Protein AF-A0A232EHS3-F1 (afdb_monomer)

Sequence (97 aa):
DLDATAHWIIASTCNTRFLKKDILRENNWLTLHYHGLDWYDGDVSLKKIYKTMHDICRKANKIYVRGEEKAKLLNKITTREVINLEEAYECPPLHFI

pLDDT: mean 88.85, std 11.37, range [40.25, 97.5]

Mean predicted aligned error: 6.04 Å

Nearest PDB structures (foldseek):
  3wvn-assembly1_A  TM=7.519E-01  e=3.691E+00  Streptomyces halstedii
  3s40-assembly5_A  TM=4.127E-01  e=7.876E+00  Bacillus anthracis str. Sterne

Solvent-accessible surface area (backbone atoms only — not comparable to full-atom values): 6128 Å² total; per-residue (Å²): 132,78,86,82,84,81,88,85,39,68,33,56,93,66,63,75,89,77,53,55,71,68,59,52,52,50,51,52,48,40,22,76,74,70,72,64,60,57,78,78,67,32,81,36,50,65,73,54,49,56,51,52,51,34,62,53,51,72,75,44,78,66,43,80,37,76,42,69,69,58,39,56,53,48,61,74,59,41,93,56,54,72,45,38,37,42,79,79,65,66,43,74,78,87,77,84,128

Foldseek 3Di:
DDDPDDDFFEAAPDDPVPDDPVVVVVQVCCCVPNDVDDNGNGDDHPVRVLVVLLVVQVPDQEAEDEDDVVQVVSVVSDPHHYDHCCVPPVPDPPPDD

Radius of gyration: 16.4 Å; Cα contacts (8 Å, |Δi|>4): 90; chains: 1; bounding box: 32×28×43 Å

Structure (mmCIF, N/CA/C/O backbone):
data_AF-A0A232EHS3-F1
#
_entry.id   AF-A0A232EHS3-F1
#
loop_
_atom_site.group_PDB
_atom_site.id
_atom_site.type_symbol
_atom_site.label_atom_id
_atom_site.label_alt_id
_atom_site.label_comp_id
_atom_site.label_asym_id
_atom_site.label_entity_id
_atom_site.label_seq_id
_atom_site.pdbx_PDB_ins_code
_atom_site.Cartn_x
_atom_site.Cartn_y
_atom_site.Cartn_z
_atom_site.occupancy
_atom_site.B_iso_or_equiv
_atom_site.auth_seq_id
_atom_site.auth_comp_id
_atom_site.auth_asym_id
_atom_site.auth_atom_id
_atom_site.pdbx_PDB_model_num
ATOM 1 N N . ASP A 1 1 ? -11.975 -20.380 12.089 1.00 45.22 1 ASP A N 1
ATOM 2 C CA . ASP A 1 1 ? -12.073 -19.937 10.689 1.00 45.22 1 ASP A CA 1
ATOM 3 C C . ASP A 1 1 ? -10.705 -19.557 10.180 1.00 45.22 1 ASP A C 1
ATOM 5 O O . ASP A 1 1 ? -9.983 -18.870 10.889 1.00 45.22 1 ASP A O 1
ATOM 9 N N . LEU A 1 2 ? -10.328 -20.135 9.038 1.00 51.06 2 LEU A N 1
ATOM 10 C CA . LEU A 1 2 ? -9.001 -20.039 8.433 1.00 51.06 2 LEU A CA 1
ATOM 11 C C . LEU A 1 2 ? -8.536 -18.583 8.310 1.00 51.06 2 LEU A C 1
ATOM 13 O O . LEU A 1 2 ? -9.334 -17.716 7.955 1.00 51.06 2 LEU A O 1
ATOM 17 N N . ASP A 1 3 ? -7.241 -18.359 8.541 1.00 59.28 3 ASP A N 1
ATOM 18 C CA . ASP A 1 3 ? -6.533 -17.119 8.216 1.00 59.28 3 ASP A CA 1
ATOM 19 C C . ASP A 1 3 ? -6.878 -16.686 6.784 1.00 59.28 3 ASP A C 1
ATOM 21 O O . ASP A 1 3 ? -6.409 -17.261 5.797 1.00 59.28 3 ASP A O 1
ATOM 25 N N . ALA A 1 4 ? -7.750 -15.686 6.660 1.00 69.94 4 ALA A N 1
ATOM 26 C CA . ALA A 1 4 ? -8.129 -15.124 5.377 1.00 69.94 4 ALA A CA 1
ATOM 27 C C . ALA A 1 4 ? -6.968 -14.260 4.875 1.00 69.94 4 ALA A C 1
ATOM 29 O O . ALA A 1 4 ? -6.928 -13.049 5.090 1.00 69.94 4 ALA A O 1
ATOM 30 N N . THR A 1 5 ? -5.998 -14.898 4.221 1.00 81.06 5 THR A N 1
ATOM 31 C CA . THR A 1 5 ? -4.914 -14.190 3.541 1.00 81.06 5 THR A CA 1
ATOM 32 C C . THR A 1 5 ? -5.471 -13.577 2.264 1.00 81.06 5 THR A C 1
ATOM 34 O O . THR A 1 5 ? -5.956 -14.285 1.383 1.00 81.06 5 THR A O 1
ATOM 37 N N . ALA A 1 6 ? -5.410 -12.254 2.168 1.00 84.38 6 ALA A N 1
ATOM 38 C CA . ALA A 1 6 ? -5.776 -11.520 0.969 1.00 84.38 6 ALA A CA 1
ATOM 39 C C . ALA A 1 6 ? -4.557 -10.761 0.440 1.00 84.38 6 ALA A C 1
ATOM 41 O O . ALA A 1 6 ? -3.776 -10.205 1.212 1.00 84.38 6 ALA A O 1
ATOM 42 N N . HIS A 1 7 ? -4.402 -10.760 -0.880 1.00 88.50 7 HIS A N 1
ATOM 43 C CA . HIS A 1 7 ? -3.275 -10.158 -1.579 1.00 88.50 7 HIS A CA 1
ATOM 44 C C . HIS A 1 7 ? -3.794 -9.267 -2.706 1.00 88.50 7 HIS A C 1
ATOM 46 O O . HIS A 1 7 ? -4.764 -9.622 -3.374 1.00 88.50 7 HIS A O 1
ATOM 52 N N . TRP A 1 8 ? -3.150 -8.117 -2.896 1.00 91.25 8 TRP A N 1
ATOM 53 C CA . TRP A 1 8 ? -3.490 -7.143 -3.929 1.00 91.25 8 TRP A CA 1
ATOM 54 C C . TRP A 1 8 ? -2.221 -6.475 -4.447 1.00 91.25 8 TRP A C 1
ATOM 56 O O . TRP A 1 8 ? -1.350 -6.119 -3.652 1.00 91.25 8 TRP A O 1
ATOM 66 N N . ILE A 1 9 ? -2.158 -6.232 -5.754 1.00 94.00 9 ILE A N 1
ATOM 67 C CA . ILE A 1 9 ? -1.071 -5.509 -6.415 1.00 94.00 9 ILE A CA 1
ATOM 68 C C . ILE A 1 9 ? -1.663 -4.241 -7.024 1.00 94.00 9 ILE A C 1
ATOM 70 O O . ILE A 1 9 ? -2.560 -4.273 -7.866 1.00 94.00 9 ILE A O 1
ATOM 74 N N . ILE A 1 10 ? -1.177 -3.082 -6.587 1.00 94.50 10 ILE A N 1
ATOM 75 C CA . ILE A 1 10 ? -1.700 -1.808 -7.082 1.00 94.50 10 ILE A CA 1
ATOM 76 C C . ILE A 1 10 ? -1.283 -1.635 -8.546 1.00 94.50 10 ILE A C 1
ATOM 78 O O . ILE A 1 10 ? -0.096 -1.611 -8.858 1.00 94.50 10 ILE A O 1
ATOM 82 N N . ALA A 1 11 ? -2.267 -1.476 -9.429 1.00 95.44 11 ALA A N 1
ATOM 83 C CA . ALA A 1 11 ? -2.065 -1.175 -10.839 1.00 95.44 11 ALA A CA 1
ATOM 84 C C . ALA A 1 11 ? -1.271 0.117 -11.026 1.00 95.44 11 ALA A C 1
ATOM 86 O O . ALA A 1 11 ? -1.510 1.121 -10.341 1.00 95.44 11 ALA A O 1
ATOM 87 N N . SER A 1 12 ? -0.354 0.092 -11.994 1.00 93.56 12 SER A N 1
ATOM 88 C CA . SER A 1 12 ? 0.426 1.261 -12.372 1.00 93.56 12 SER A CA 1
ATOM 89 C C . SER A 1 12 ? -0.482 2.441 -12.724 1.00 93.56 12 SER A C 1
ATOM 91 O O . SER A 1 12 ? -1.528 2.318 -13.364 1.00 93.56 12 SER A O 1
ATOM 93 N N . THR A 1 13 ? -0.088 3.629 -12.269 1.00 90.25 13 THR A N 1
ATOM 94 C CA . THR A 1 13 ? -0.871 4.859 -12.460 1.00 90.25 13 THR A CA 1
ATOM 95 C C . THR A 1 13 ? -0.704 5.449 -13.858 1.00 90.25 13 THR A C 1
ATOM 97 O O . THR A 1 13 ? -1.453 6.347 -14.243 1.00 90.25 13 THR A O 1
ATOM 100 N N . CYS A 1 14 ? 0.269 4.959 -14.630 1.00 91.56 14 CYS A N 1
ATOM 101 C CA . CYS A 1 14 ? 0.555 5.422 -15.977 1.00 91.56 14 CYS A CA 1
ATOM 102 C C . CYS A 1 14 ? 1.165 4.318 -16.853 1.00 91.56 14 CYS A C 1
ATOM 104 O O . CYS A 1 14 ? 1.709 3.324 -16.376 1.00 91.56 14 CYS A O 1
ATOM 106 N N . ASN A 1 15 ? 1.088 4.520 -18.168 1.00 94.12 15 ASN A N 1
ATOM 107 C CA . ASN A 1 15 ? 1.732 3.651 -19.149 1.00 94.12 15 ASN A CA 1
ATOM 108 C C . ASN A 1 15 ? 3.258 3.868 -19.166 1.00 94.12 15 ASN A C 1
ATOM 110 O O . ASN A 1 15 ? 3.718 5.009 -19.068 1.00 94.12 15 ASN A O 1
ATOM 114 N N . THR A 1 16 ? 4.027 2.797 -19.385 1.00 93.69 16 THR A N 1
ATOM 115 C CA . THR A 1 16 ? 5.500 2.824 -19.455 1.00 93.69 16 THR A CA 1
ATOM 116 C C . THR A 1 16 ? 6.056 3.837 -20.454 1.00 93.69 16 THR A C 1
ATOM 118 O O . THR A 1 16 ? 7.135 4.377 -20.227 1.00 93.69 16 THR A O 1
ATOM 121 N N . ARG A 1 17 ? 5.316 4.182 -21.518 1.00 94.31 17 ARG A N 1
ATOM 122 C CA . ARG A 1 17 ? 5.716 5.211 -22.498 1.00 94.31 17 ARG A CA 1
ATOM 123 C C . ARG A 1 17 ? 5.933 6.602 -21.897 1.00 94.31 17 ARG A C 1
ATOM 125 O O . ARG A 1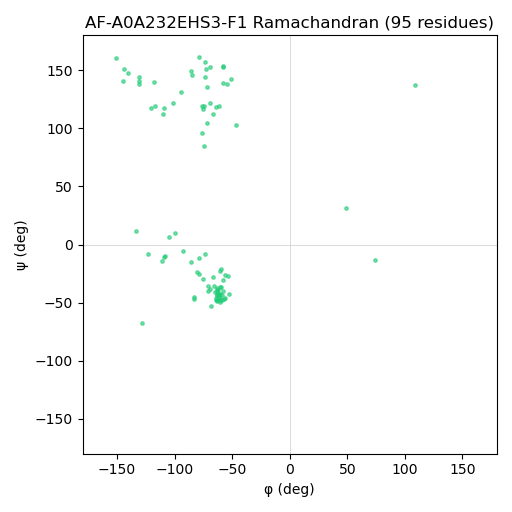 17 ? 6.575 7.435 -22.525 1.00 94.31 17 ARG A O 1
ATOM 132 N N . PHE A 1 18 ? 5.350 6.870 -20.728 1.00 95.50 18 PHE A N 1
ATOM 133 C CA . PHE A 1 18 ? 5.481 8.145 -20.023 1.00 95.50 18 PHE A CA 1
ATOM 134 C C . PHE A 1 18 ? 6.634 8.155 -19.012 1.00 95.50 18 PHE A C 1
ATOM 136 O O . PHE A 1 1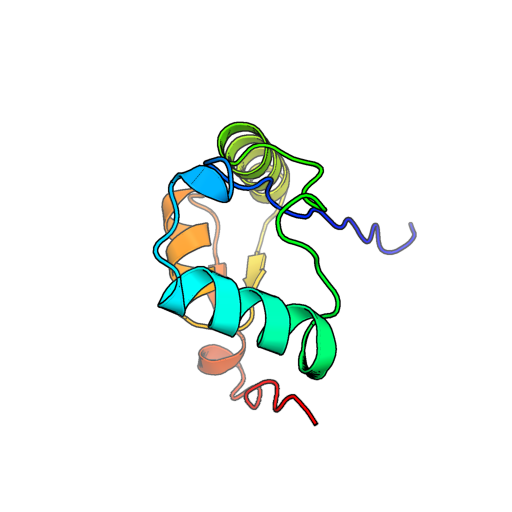8 ? 6.914 9.194 -18.417 1.00 95.50 18 PHE A O 1
ATOM 143 N N . LEU A 1 19 ? 7.300 7.017 -18.803 1.00 93.25 19 LEU A N 1
ATOM 144 C CA . LEU A 1 19 ? 8.435 6.907 -17.896 1.00 93.25 19 LEU A CA 1
ATOM 145 C C . LEU A 1 19 ? 9.740 7.282 -18.601 1.00 93.25 19 LEU A C 1
ATOM 147 O O . LEU A 1 19 ? 9.923 7.055 -19.799 1.00 93.25 19 LEU A O 1
ATOM 151 N N . LYS A 1 20 ? 10.687 7.827 -17.832 1.00 96.56 20 LYS A N 1
ATOM 152 C CA . LYS A 1 20 ? 12.054 8.038 -18.316 1.00 96.56 20 LYS A CA 1
ATOM 153 C C . LYS A 1 20 ? 12.768 6.690 -18.491 1.00 96.56 20 LYS A C 1
ATOM 155 O O . LYS A 1 20 ? 12.454 5.715 -17.808 1.00 96.56 20 LYS A O 1
ATOM 160 N N . LYS A 1 21 ? 13.749 6.632 -19.397 1.00 96.44 21 LYS A N 1
ATOM 161 C CA . LYS A 1 21 ? 14.470 5.388 -19.745 1.00 96.44 21 LYS A CA 1
ATOM 162 C C . LYS A 1 21 ? 15.205 4.765 -18.555 1.00 96.44 21 LYS A C 1
ATOM 164 O O . LYS A 1 21 ? 15.274 3.549 -18.441 1.00 96.44 21 LYS A O 1
ATOM 169 N N . ASP A 1 22 ? 15.749 5.604 -17.692 1.00 97.19 22 ASP A N 1
ATOM 170 C CA . ASP A 1 22 ? 16.405 5.266 -16.433 1.00 97.19 22 ASP A CA 1
ATOM 171 C C . ASP A 1 22 ? 15.448 4.556 -15.466 1.00 97.19 22 ASP A C 1
ATOM 173 O O . ASP A 1 22 ? 15.779 3.465 -15.006 1.00 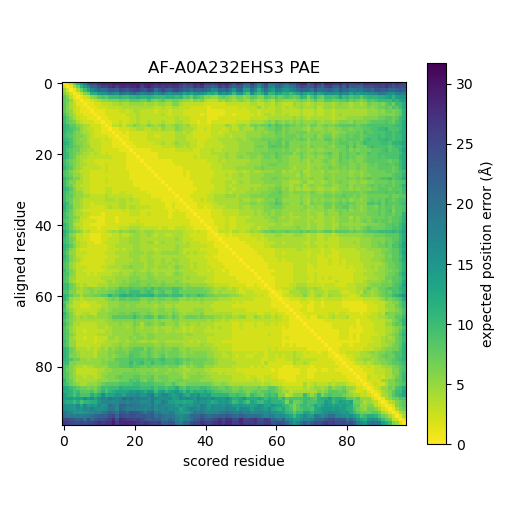97.19 22 ASP A O 1
ATOM 177 N N . ILE A 1 23 ? 14.232 5.084 -15.279 1.00 95.06 23 ILE A N 1
ATOM 178 C CA . ILE A 1 23 ? 13.187 4.451 -14.452 1.00 95.06 23 ILE A CA 1
ATOM 179 C C . ILE A 1 23 ? 12.762 3.102 -15.045 1.00 95.06 23 ILE A C 1
ATOM 181 O O . ILE A 1 23 ? 12.622 2.120 -14.323 1.00 95.06 23 ILE A O 1
ATOM 185 N N . LEU A 1 24 ? 12.582 3.026 -16.370 1.00 95.25 24 LEU A N 1
ATOM 186 C CA . LEU A 1 24 ? 12.237 1.766 -17.042 1.00 95.25 24 LEU A CA 1
ATOM 187 C C . LEU A 1 24 ? 13.314 0.698 -16.849 1.00 95.25 24 LEU A C 1
ATOM 189 O O . LEU A 1 24 ? 12.999 -0.459 -16.590 1.00 95.25 24 LEU A O 1
ATOM 193 N N . ARG A 1 25 ? 14.589 1.083 -16.967 1.00 96.56 25 ARG A N 1
ATOM 194 C CA . ARG A 1 25 ? 15.714 0.165 -16.773 1.00 96.56 25 ARG A CA 1
ATOM 195 C C . ARG A 1 25 ? 15.760 -0.365 -15.342 1.00 96.56 25 ARG A C 1
ATOM 197 O O . ARG A 1 25 ? 15.985 -1.556 -15.163 1.00 96.56 25 ARG A O 1
ATOM 204 N N . GLU A 1 26 ? 15.553 0.503 -14.356 1.00 96.12 26 GLU A N 1
ATOM 205 C CA . GLU A 1 26 ? 15.515 0.114 -12.945 1.00 96.12 26 GLU A CA 1
ATOM 206 C C . GLU A 1 26 ? 14.344 -0.831 -12.652 1.00 96.12 26 GLU A C 1
ATOM 208 O O . GLU A 1 26 ? 14.567 -1.908 -12.108 1.00 96.12 26 GLU A O 1
ATOM 213 N N . ASN A 1 27 ? 13.131 -0.508 -13.113 1.00 94.94 27 ASN A N 1
ATOM 214 C CA . ASN A 1 27 ? 11.972 -1.398 -12.983 1.00 94.94 27 ASN A CA 1
ATOM 215 C C . ASN A 1 27 ? 12.213 -2.774 -13.602 1.00 94.94 27 ASN A C 1
ATOM 217 O O . ASN A 1 27 ? 11.916 -3.789 -12.980 1.00 94.94 27 ASN A O 1
ATOM 221 N N . ASN A 1 28 ? 12.765 -2.823 -14.817 1.00 95.31 28 ASN A N 1
ATOM 222 C CA . ASN A 1 28 ? 13.049 -4.094 -15.480 1.00 95.31 28 ASN A CA 1
ATOM 223 C C . ASN A 1 28 ? 14.080 -4.910 -14.693 1.00 95.31 28 ASN A C 1
ATOM 225 O O . ASN A 1 28 ? 13.940 -6.124 -14.571 1.00 95.31 28 ASN A O 1
ATOM 229 N N . TRP A 1 29 ? 15.099 -4.252 -14.133 1.00 97.50 29 TRP A N 1
ATOM 230 C CA . TRP A 1 29 ? 16.084 -4.922 -13.289 1.00 97.50 29 TRP A CA 1
ATOM 231 C C . TRP A 1 29 ? 15.441 -5.476 -12.009 1.00 97.50 29 TRP A C 1
ATOM 233 O O . TRP A 1 29 ? 15.647 -6.644 -11.690 1.00 97.50 29 TRP A O 1
ATOM 243 N N . LEU A 1 30 ? 14.607 -4.687 -11.322 1.00 96.19 30 LEU A N 1
ATOM 244 C CA . LEU A 1 30 ? 13.888 -5.122 -10.119 1.00 96.19 30 LEU A CA 1
ATOM 245 C C . LEU A 1 30 ? 12.907 -6.269 -10.409 1.00 96.19 30 LEU A C 1
ATOM 247 O O . LEU A 1 30 ? 12.802 -7.209 -9.620 1.00 96.19 30 LEU A O 1
ATOM 251 N N . THR A 1 31 ? 12.245 -6.235 -11.567 1.00 95.94 31 THR A N 1
ATOM 252 C CA . THR A 1 31 ? 11.372 -7.317 -12.041 1.00 95.94 31 THR A CA 1
ATOM 253 C C . THR A 1 31 ? 12.166 -8.612 -12.205 1.00 95.94 31 THR A C 1
ATOM 255 O O . THR A 1 31 ? 11.778 -9.642 -11.667 1.00 95.94 31 THR A O 1
ATOM 258 N N . LEU A 1 32 ? 13.312 -8.564 -12.892 1.00 96.88 32 LEU A N 1
ATOM 259 C CA . LEU A 1 32 ? 14.107 -9.755 -13.211 1.00 96.88 32 LEU A CA 1
ATOM 260 C C . LEU A 1 32 ? 14.900 -10.315 -12.024 1.00 96.88 32 LEU A C 1
ATOM 262 O O . LEU A 1 32 ? 15.168 -11.515 -11.992 1.00 96.88 32 LEU A O 1
ATOM 266 N N . HIS A 1 33 ? 15.314 -9.463 -11.084 1.00 96.50 33 HIS A N 1
ATOM 267 C CA . HIS A 1 33 ? 16.310 -9.831 -10.073 1.00 96.50 33 HIS A CA 1
ATOM 268 C C . HIS A 1 33 ? 15.852 -9.671 -8.623 1.00 96.50 33 HIS A C 1
ATOM 270 O O . HIS A 1 33 ? 16.588 -10.100 -7.737 1.00 96.50 33 HIS A O 1
ATOM 276 N N . TYR A 1 34 ? 14.686 -9.071 -8.358 1.00 93.56 34 TYR A N 1
ATOM 277 C CA . TYR A 1 34 ? 14.238 -8.810 -6.987 1.00 93.56 34 TYR A CA 1
ATOM 278 C C . TYR A 1 34 ? 12.820 -9.312 -6.698 1.00 93.56 34 TYR A C 1
ATOM 280 O O . TYR A 1 34 ? 12.654 -10.246 -5.921 1.00 93.56 34 TYR A O 1
ATOM 288 N N . HIS A 1 35 ? 11.789 -8.721 -7.311 1.00 91.75 35 HIS A N 1
ATOM 289 C CA . HIS A 1 35 ? 10.396 -8.968 -6.911 1.00 91.75 35 HIS A CA 1
ATOM 290 C C . HIS A 1 35 ? 9.544 -9.744 -7.922 1.00 91.75 35 HIS A C 1
ATOM 292 O O . HIS A 1 35 ? 8.449 -10.167 -7.567 1.00 91.75 35 HIS A O 1
ATOM 298 N N . GLY A 1 36 ? 9.971 -9.908 -9.179 1.00 95.19 36 GLY A N 1
ATOM 299 C CA . GLY A 1 36 ? 9.204 -10.656 -10.192 1.00 95.19 36 GLY A CA 1
ATOM 300 C C . GLY A 1 36 ? 7.967 -9.948 -10.765 1.00 95.19 36 GLY A C 1
ATOM 301 O O . GLY A 1 36 ? 7.444 -10.405 -11.770 1.00 95.19 36 GLY A O 1
ATOM 302 N N . LEU A 1 37 ? 7.509 -8.852 -10.150 1.00 94.25 37 LEU A N 1
ATOM 303 C CA . LEU A 1 37 ? 6.349 -8.064 -10.596 1.00 94.25 37 LEU A CA 1
ATOM 304 C C . LEU A 1 37 ? 6.644 -7.174 -11.817 1.00 94.25 37 LEU A C 1
ATOM 306 O O . LEU A 1 37 ? 7.459 -6.259 -11.710 1.00 94.25 37 LEU A O 1
ATOM 310 N N . ASP A 1 38 ? 5.945 -7.392 -12.932 1.00 94.38 38 ASP A N 1
ATOM 311 C CA . ASP A 1 38 ? 5.944 -6.502 -14.099 1.00 94.38 38 ASP A CA 1
ATOM 312 C C . ASP A 1 38 ? 5.138 -5.216 -13.832 1.00 94.38 38 ASP A C 1
ATOM 314 O O . ASP A 1 38 ? 4.228 -5.162 -12.999 1.00 94.38 38 ASP A O 1
ATOM 318 N N . TRP A 1 39 ? 5.434 -4.154 -14.588 1.00 94.38 39 TRP A N 1
ATOM 319 C CA . TRP A 1 39 ? 4.746 -2.862 -14.492 1.00 94.38 39 TRP A CA 1
ATOM 320 C C . TRP A 1 39 ? 3.221 -2.944 -14.679 1.00 94.38 39 TRP A C 1
ATOM 322 O O . TRP A 1 39 ? 2.481 -2.069 -14.208 1.00 94.38 39 TRP A O 1
ATOM 332 N N . TYR A 1 40 ? 2.741 -3.960 -15.394 1.00 94.88 40 TYR A N 1
ATOM 333 C CA . TYR A 1 40 ? 1.327 -4.152 -15.702 1.00 94.88 40 TYR A CA 1
ATOM 334 C C . TYR A 1 40 ? 0.646 -5.263 -14.891 1.00 94.88 40 TYR A C 1
ATOM 336 O O . TYR A 1 40 ? -0.535 -5.516 -15.121 1.00 94.88 40 TYR A O 1
ATOM 344 N N . ASP A 1 41 ? 1.323 -5.863 -13.909 1.00 95.25 41 ASP A N 1
ATOM 345 C CA . ASP A 1 41 ? 0.773 -6.971 -13.106 1.00 95.25 41 ASP A CA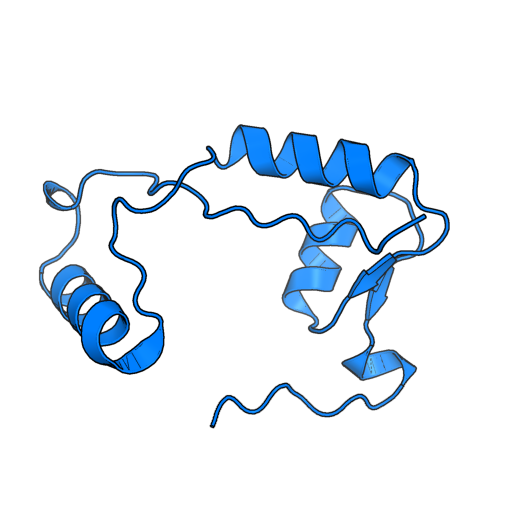 1
ATOM 346 C C . ASP A 1 41 ? -0.294 -6.550 -12.084 1.00 95.25 41 ASP A C 1
ATOM 348 O O . ASP A 1 41 ? -0.918 -7.393 -11.438 1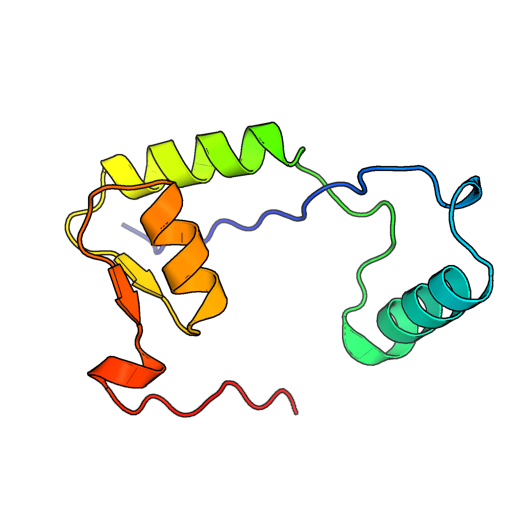.00 95.25 41 ASP A O 1
ATOM 352 N N . GLY A 1 42 ? -0.514 -5.249 -11.888 1.00 94.50 42 GLY A N 1
ATOM 353 C CA . GLY A 1 42 ? -1.445 -4.792 -10.865 1.00 94.50 42 GLY A CA 1
ATOM 354 C C . GLY A 1 42 ? -2.918 -5.050 -11.196 1.00 94.50 42 GLY A C 1
ATOM 355 O O . GLY A 1 42 ? -3.405 -4.763 -12.289 1.00 94.50 42 GLY A O 1
ATOM 356 N N . ASP A 1 43 ? -3.648 -5.537 -10.197 1.00 94.12 43 ASP A N 1
ATOM 357 C CA . ASP A 1 43 ? -5.027 -6.020 -10.285 1.00 94.12 43 ASP A CA 1
ATOM 358 C C . ASP A 1 43 ? -6.044 -5.089 -9.597 1.00 94.12 43 ASP A C 1
ATOM 360 O O . ASP A 1 43 ? -7.264 -5.229 -9.759 1.00 94.12 43 ASP A O 1
ATOM 364 N N . VAL A 1 44 ? -5.566 -4.098 -8.837 1.00 94.56 44 VAL A N 1
ATOM 365 C CA . VAL A 1 44 ? -6.413 -3.156 -8.103 1.00 94.56 44 VAL A CA 1
ATOM 366 C C . VAL A 1 44 ? -6.005 -1.707 -8.344 1.00 94.56 44 VAL A C 1
ATOM 368 O O . VAL A 1 44 ? -4.835 -1.346 -8.328 1.00 94.56 44 VAL A O 1
ATOM 371 N N . SER A 1 45 ? -6.982 -0.817 -8.519 1.00 93.75 45 SER A N 1
ATOM 372 C CA . SER A 1 45 ? -6.686 0.616 -8.556 1.00 93.75 45 SER A CA 1
ATOM 373 C C . SER A 1 45 ? -6.345 1.147 -7.165 1.00 93.75 45 SER A C 1
ATOM 375 O O . SER A 1 45 ? -6.899 0.696 -6.157 1.00 93.75 45 SER A O 1
ATOM 377 N N . LEU A 1 46 ? -5.518 2.195 -7.111 1.00 90.56 46 LEU A N 1
ATOM 378 C CA . LEU A 1 46 ? -5.157 2.859 -5.856 1.00 90.56 46 LEU A CA 1
ATOM 379 C C . LEU A 1 46 ? -6.401 3.281 -5.043 1.00 90.56 46 LEU A C 1
ATOM 381 O O . LEU A 1 46 ? -6.503 3.047 -3.843 1.00 90.56 46 LEU A O 1
ATOM 385 N N . LYS A 1 47 ? -7.420 3.837 -5.706 1.00 91.38 47 LYS A N 1
ATOM 386 C CA . LYS A 1 47 ? -8.675 4.230 -5.043 1.00 91.38 47 LYS A CA 1
ATOM 387 C C . LYS A 1 47 ? -9.408 3.034 -4.422 1.00 91.38 47 LYS A C 1
ATOM 389 O O . LYS A 1 47 ? -9.985 3.161 -3.342 1.00 91.38 47 LYS A O 1
ATOM 394 N N . LYS A 1 48 ? -9.412 1.884 -5.105 1.00 92.88 48 LYS A N 1
ATOM 395 C CA . LYS A 1 48 ? -10.088 0.675 -4.626 1.00 92.88 48 LYS A CA 1
ATOM 396 C C . LYS A 1 48 ? -9.340 0.069 -3.441 1.00 92.88 48 LYS A C 1
ATOM 398 O O . LYS A 1 48 ? -10.007 -0.287 -2.476 1.00 92.88 48 LYS A O 1
ATOM 403 N N . ILE A 1 49 ? -8.003 0.038 -3.451 1.00 91.94 49 ILE A N 1
ATOM 404 C CA . ILE A 1 49 ? -7.243 -0.490 -2.308 1.00 91.94 49 ILE A CA 1
ATOM 405 C C . ILE A 1 49 ? -7.437 0.361 -1.048 1.00 91.94 49 ILE A C 1
ATOM 407 O O . ILE A 1 49 ? -7.694 -0.201 0.010 1.00 91.94 49 ILE A O 1
ATOM 411 N N . TYR A 1 50 ? -7.456 1.697 -1.154 1.00 91.62 50 TYR A N 1
ATOM 412 C CA . TYR A 1 50 ? -7.731 2.570 -0.004 1.00 91.62 50 TYR A CA 1
ATOM 413 C C . TYR A 1 50 ? -9.102 2.297 0.620 1.00 91.62 50 TYR A C 1
ATOM 415 O O . TYR A 1 50 ? -9.223 2.203 1.842 1.00 91.62 50 TYR A O 1
ATOM 423 N N . LYS A 1 51 ? -10.133 2.125 -0.216 1.00 92.06 51 LYS A N 1
ATOM 424 C CA . LYS A 1 51 ? -11.477 1.770 0.252 1.00 92.06 51 LYS A CA 1
ATOM 425 C C . LYS A 1 51 ? -11.489 0.396 0.927 1.00 92.06 51 LYS A C 1
ATOM 427 O O . LYS A 1 51 ? -12.009 0.271 2.030 1.00 92.06 51 LYS A O 1
ATOM 432 N N . THR A 1 52 ? -10.887 -0.611 0.292 1.00 91.25 52 THR A N 1
ATOM 433 C CA . THR A 1 52 ? -10.789 -1.969 0.844 1.00 91.25 52 THR A CA 1
ATOM 434 C C . THR A 1 52 ? -10.071 -1.971 2.193 1.00 91.25 52 THR A C 1
ATOM 436 O O . THR A 1 52 ? -10.584 -2.538 3.154 1.00 91.25 52 THR A O 1
ATOM 439 N N . MET A 1 53 ? -8.925 -1.291 2.298 1.00 90.62 53 MET A N 1
ATOM 440 C CA . MET A 1 53 ? -8.178 -1.173 3.550 1.00 90.62 53 MET A CA 1
ATOM 441 C C . MET A 1 53 ? -9.010 -0.489 4.635 1.00 90.62 53 MET A C 1
ATOM 443 O O . MET A 1 53 ? -9.082 -1.010 5.744 1.00 90.62 53 MET A O 1
ATOM 447 N N . HIS A 1 54 ? -9.685 0.624 4.327 1.00 92.06 54 HIS A N 1
ATOM 448 C CA . HIS A 1 54 ? -10.588 1.290 5.270 1.00 92.06 54 HIS A CA 1
ATOM 449 C C . HIS A 1 54 ? -11.692 0.340 5.771 1.00 92.06 54 HIS A C 1
ATOM 451 O O . HIS A 1 54 ? -11.931 0.241 6.976 1.00 92.06 54 HIS A O 1
ATOM 457 N N . ASP A 1 55 ? -12.339 -0.396 4.864 1.00 90.94 55 ASP A N 1
ATOM 458 C CA . ASP A 1 55 ? -13.437 -1.308 5.196 1.00 90.94 55 ASP A CA 1
ATOM 459 C C . ASP A 1 55 ? -12.985 -2.494 6.062 1.00 90.94 55 ASP A C 1
ATOM 461 O O . ASP A 1 55 ? -13.730 -2.915 6.954 1.00 90.94 55 ASP A O 1
ATOM 465 N N . ILE A 1 56 ? -11.766 -2.999 5.839 1.00 89.62 56 ILE A N 1
ATOM 466 C CA . ILE A 1 56 ? -11.123 -4.020 6.680 1.00 89.62 56 ILE A CA 1
ATOM 467 C C . ILE A 1 56 ? -10.791 -3.429 8.055 1.00 89.62 56 ILE A C 1
ATOM 469 O O . ILE A 1 56 ? -11.229 -3.958 9.078 1.00 89.62 56 ILE A O 1
ATOM 473 N N . CYS A 1 57 ? -10.085 -2.296 8.087 1.00 91.69 57 CYS A N 1
ATOM 474 C CA . CYS A 1 57 ? -9.639 -1.651 9.322 1.00 91.69 57 CYS A CA 1
ATOM 475 C C . CYS A 1 57 ? -10.815 -1.274 10.229 1.00 91.69 57 CYS A C 1
ATOM 477 O O . CYS A 1 57 ? -10.736 -1.428 11.444 1.00 91.69 57 CYS A O 1
ATOM 479 N N . ARG A 1 58 ? -11.949 -0.839 9.663 1.00 90.69 58 ARG A N 1
ATOM 480 C CA . ARG A 1 58 ? -13.143 -0.462 10.438 1.00 90.69 58 ARG A CA 1
ATOM 481 C C . ARG A 1 58 ? -13.673 -1.601 11.316 1.00 90.69 58 ARG A C 1
ATOM 483 O O . ARG A 1 58 ? -14.244 -1.316 12.372 1.00 90.69 58 ARG A O 1
ATOM 490 N N . LYS A 1 59 ? -13.497 -2.856 10.890 1.00 88.44 59 LYS A N 1
ATOM 491 C CA . LYS A 1 59 ? -13.958 -4.058 11.604 1.00 88.44 59 LYS A CA 1
ATOM 492 C C . LYS A 1 59 ? -12.964 -4.555 12.658 1.00 88.44 59 LYS A C 1
ATOM 494 O O . LYS A 1 59 ? -13.342 -5.375 13.486 1.00 88.44 59 LYS A O 1
ATOM 499 N N . ALA A 1 60 ? -11.720 -4.084 12.623 1.00 89.44 60 ALA A N 1
ATOM 500 C CA . ALA A 1 60 ? -10.678 -4.502 13.549 1.00 89.44 60 ALA A CA 1
ATOM 501 C C . ALA A 1 60 ? -10.721 -3.694 14.857 1.00 89.44 60 ALA A C 1
ATOM 503 O O . ALA A 1 60 ? -11.010 -2.494 14.853 1.00 89.44 60 ALA A O 1
ATOM 504 N N . ASN A 1 61 ? -10.389 -4.353 15.971 1.00 89.31 61 ASN A N 1
ATOM 505 C CA . ASN A 1 61 ? -10.210 -3.701 17.274 1.00 89.31 61 ASN A CA 1
ATOM 506 C C . ASN A 1 61 ? -8.804 -3.103 17.409 1.00 89.31 61 ASN A C 1
ATOM 508 O O . ASN A 1 61 ? -8.660 -1.950 17.806 1.00 89.31 61 ASN A O 1
ATOM 512 N N . LYS A 1 62 ? -7.788 -3.890 17.040 1.00 92.62 62 LYS A N 1
ATOM 513 C CA . LYS A 1 62 ? -6.374 -3.510 16.990 1.00 92.62 62 LYS A CA 1
ATOM 514 C C . LYS A 1 62 ? -5.801 -3.927 15.646 1.00 92.62 62 LYS A C 1
ATOM 516 O O . LYS A 1 62 ? -6.186 -4.970 15.116 1.00 92.62 62 LYS A O 1
ATOM 521 N N . ILE A 1 63 ? -4.897 -3.122 15.106 1.00 94.56 63 ILE A N 1
ATOM 522 C CA . ILE A 1 63 ? -4.251 -3.381 13.822 1.00 94.56 63 ILE A CA 1
ATOM 523 C C . ILE A 1 63 ? -2.751 -3.471 14.062 1.00 94.56 63 ILE A C 1
ATOM 525 O O . ILE A 1 63 ? -2.123 -2.498 14.471 1.00 94.56 63 ILE A O 1
ATOM 529 N N . TYR A 1 64 ? -2.182 -4.638 13.793 1.00 93.56 64 TYR A N 1
ATOM 530 C CA . TYR A 1 64 ? -0.747 -4.865 13.891 1.00 93.56 64 TYR A CA 1
ATOM 531 C C . TYR A 1 64 ? -0.113 -4.667 12.523 1.00 93.56 64 TYR A C 1
ATOM 533 O O . TYR A 1 64 ? -0.584 -5.206 11.521 1.00 93.56 64 TYR A O 1
ATOM 541 N N . VAL A 1 65 ? 0.957 -3.886 12.477 1.00 93.00 65 VAL A N 1
ATOM 542 C CA . VAL A 1 65 ? 1.672 -3.582 11.241 1.00 93.00 65 VAL A CA 1
ATOM 543 C C . VAL A 1 65 ? 3.166 -3.566 11.509 1.00 93.00 65 VAL A C 1
ATOM 545 O O . VAL A 1 65 ? 3.598 -3.212 12.596 1.00 93.00 65 VAL A O 1
ATOM 548 N N . ARG A 1 66 ? 3.968 -3.957 10.524 1.00 90.81 66 ARG A N 1
ATOM 549 C CA . ARG A 1 66 ? 5.429 -3.916 10.611 1.00 90.81 66 ARG A CA 1
ATOM 550 C C . ARG A 1 66 ? 5.968 -2.821 9.696 1.00 90.81 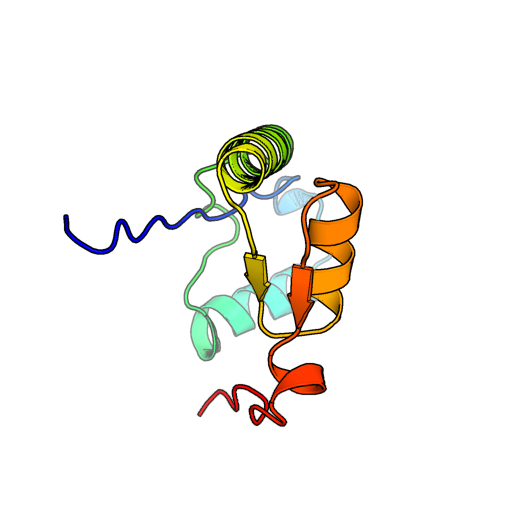66 ARG A C 1
ATOM 552 O O . ARG A 1 66 ? 5.754 -2.902 8.480 1.00 90.81 66 ARG A O 1
ATOM 559 N N . GLY A 1 67 ? 6.627 -1.825 10.283 1.00 90.81 67 GLY A N 1
ATOM 560 C CA . GLY A 1 67 ? 7.265 -0.714 9.581 1.00 90.81 67 GLY A CA 1
ATOM 561 C C . GLY A 1 67 ? 6.536 0.619 9.755 1.00 90.81 67 GLY A C 1
ATOM 562 O O . GLY A 1 67 ? 5.309 0.705 9.628 1.00 90.81 67 GLY A O 1
ATOM 563 N N . GLU A 1 68 ? 7.317 1.676 9.982 1.00 90.69 68 GLU A N 1
ATOM 564 C CA . GLU A 1 68 ? 6.820 3.023 10.2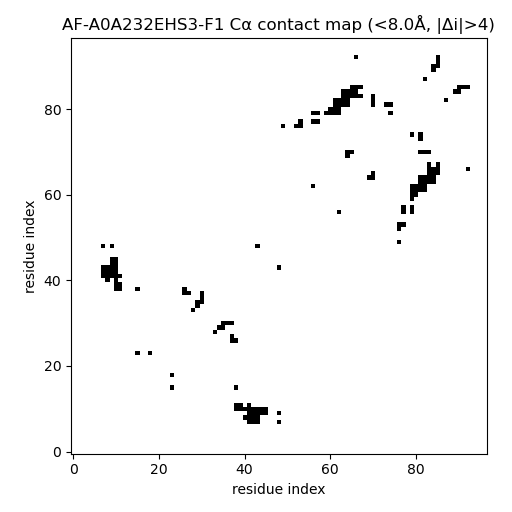94 1.00 90.69 68 GLU A CA 1
ATOM 565 C C . GLU A 1 68 ? 5.960 3.613 9.160 1.00 90.69 68 GLU A C 1
ATOM 567 O O . GLU A 1 68 ? 4.892 4.179 9.402 1.00 90.69 68 GLU A O 1
ATOM 572 N N . GLU A 1 69 ? 6.368 3.445 7.899 1.00 92.81 69 GLU A N 1
ATOM 573 C CA . GLU A 1 69 ? 5.627 3.986 6.750 1.00 92.81 69 GLU A CA 1
ATOM 574 C C . GLU A 1 69 ? 4.227 3.378 6.619 1.00 92.81 69 GLU A C 1
ATOM 576 O O . GLU A 1 69 ? 3.244 4.086 6.374 1.00 92.81 69 GLU A O 1
ATOM 581 N N . LYS A 1 70 ? 4.115 2.063 6.839 1.00 92.50 70 LYS A N 1
ATOM 582 C CA . LYS A 1 70 ? 2.834 1.352 6.791 1.00 92.50 70 LYS A CA 1
ATOM 583 C C . LYS A 1 70 ? 1.946 1.757 7.967 1.00 92.50 70 LYS A C 1
ATOM 585 O O . LYS A 1 70 ? 0.747 1.954 7.774 1.00 92.50 70 LYS A O 1
ATOM 590 N N . ALA A 1 71 ? 2.520 1.957 9.156 1.00 94.25 71 ALA A N 1
ATOM 591 C CA . ALA A 1 71 ? 1.795 2.492 10.308 1.00 94.25 71 ALA A CA 1
ATOM 592 C C . ALA A 1 71 ? 1.262 3.908 10.040 1.00 94.25 71 ALA A C 1
ATOM 594 O O . ALA A 1 71 ? 0.075 4.172 10.237 1.00 94.25 71 ALA A O 1
ATOM 595 N N . LYS A 1 72 ? 2.098 4.805 9.498 1.00 94.62 72 LYS A N 1
ATOM 596 C CA . LYS A 1 72 ? 1.696 6.162 9.086 1.00 94.62 72 LYS A CA 1
ATOM 597 C C . LYS A 1 72 ? 0.574 6.143 8.048 1.00 94.62 72 LYS A C 1
ATOM 599 O O . LYS A 1 72 ? -0.337 6.965 8.125 1.00 94.62 72 LYS A O 1
ATOM 604 N N . LEU A 1 73 ? 0.619 5.224 7.082 1.00 93.00 73 LEU A N 1
ATOM 605 C CA . LEU A 1 73 ? -0.450 5.047 6.098 1.00 93.00 73 LEU A CA 1
ATOM 606 C C . LEU A 1 73 ? -1.763 4.618 6.765 1.00 93.00 73 LEU A C 1
ATOM 608 O O . LEU A 1 73 ? -2.800 5.225 6.501 1.00 93.00 73 LEU A O 1
ATOM 612 N N . LEU A 1 74 ? -1.717 3.606 7.637 1.00 94.12 74 LEU A N 1
ATOM 613 C CA . LEU A 1 74 ? -2.895 3.099 8.343 1.00 94.12 74 LEU A CA 1
ATOM 614 C C . LEU A 1 74 ? -3.534 4.176 9.230 1.00 94.12 74 LEU A C 1
ATOM 616 O O . LEU A 1 74 ? -4.741 4.388 9.150 1.00 94.12 74 LEU A O 1
ATOM 620 N N . ASN A 1 75 ? -2.727 4.941 9.967 1.00 93.50 75 ASN A N 1
ATOM 621 C CA . ASN A 1 75 ? -3.196 6.053 10.802 1.00 93.50 75 ASN A CA 1
ATOM 622 C C . ASN A 1 75 ? -3.909 7.168 10.012 1.00 93.50 75 ASN A C 1
ATOM 624 O O . ASN A 1 75 ? -4.713 7.904 10.576 1.00 93.50 75 ASN A O 1
ATOM 628 N N . LYS A 1 76 ? -3.658 7.305 8.702 1.00 92.94 76 LYS A N 1
ATOM 629 C CA . LYS A 1 76 ? -4.387 8.256 7.839 1.00 92.94 76 LYS A CA 1
ATOM 630 C C . LYS A 1 76 ? -5.753 7.740 7.390 1.00 92.94 76 LYS A C 1
ATOM 632 O O . LYS A 1 76 ? -6.599 8.540 7.004 1.00 92.94 76 LYS A O 1
ATOM 637 N N . ILE A 1 77 ? -5.955 6.423 7.378 1.00 91.56 77 ILE A N 1
ATOM 638 C CA . ILE A 1 77 ? -7.160 5.786 6.821 1.00 91.56 77 ILE A CA 1
ATOM 639 C C . ILE A 1 77 ? -8.076 5.205 7.897 1.00 91.56 77 ILE A C 1
ATOM 641 O O . ILE A 1 77 ? -9.185 4.778 7.587 1.00 91.56 77 ILE A O 1
ATOM 645 N N . THR A 1 78 ? -7.627 5.140 9.148 1.00 92.19 78 THR A N 1
ATOM 646 C CA . THR A 1 78 ? -8.400 4.574 10.247 1.00 92.19 78 THR A CA 1
ATOM 647 C C . THR A 1 78 ? -8.163 5.333 11.542 1.00 92.19 78 THR A C 1
ATOM 649 O O . THR A 1 78 ? -7.095 5.886 11.765 1.00 92.19 78 THR A O 1
ATOM 652 N N . THR A 1 79 ? -9.170 5.334 12.412 1.00 90.44 79 THR A N 1
ATOM 653 C CA . THR A 1 79 ? -9.080 5.872 13.778 1.00 90.44 79 THR A CA 1
ATOM 654 C C . THR A 1 79 ? -8.867 4.764 14.814 1.00 90.44 79 THR A C 1
ATOM 656 O O . THR A 1 79 ? -9.060 4.988 16.007 1.00 90.44 79 THR A O 1
ATOM 659 N N . ARG A 1 80 ? -8.581 3.533 14.367 1.00 92.44 80 ARG A N 1
ATOM 660 C CA . ARG A 1 80 ? -8.308 2.383 15.239 1.00 92.44 80 ARG A CA 1
ATOM 661 C C . ARG A 1 80 ? -6.882 2.433 15.778 1.00 92.44 80 ARG A C 1
ATOM 663 O O . ARG A 1 80 ? -6.023 3.101 15.216 1.00 92.44 80 ARG A O 1
ATOM 670 N N . GLU A 1 81 ? -6.642 1.685 16.850 1.00 94.38 81 GLU A N 1
ATOM 671 C CA . GLU A 1 81 ? -5.307 1.516 17.423 1.00 94.38 81 GLU A CA 1
ATOM 672 C C . GLU A 1 81 ? -4.412 0.746 16.437 1.00 94.38 81 GLU A C 1
ATOM 674 O O . GLU A 1 81 ? -4.646 -0.437 16.163 1.00 94.38 81 GLU A O 1
ATOM 679 N N . VAL A 1 82 ? -3.405 1.431 15.890 1.00 95.50 82 VAL A N 1
ATOM 680 C CA . VAL A 1 82 ? -2.369 0.853 15.025 1.00 95.50 82 VAL A CA 1
ATOM 681 C C . VAL A 1 82 ? -1.103 0.657 15.854 1.00 95.50 82 VAL A C 1
ATOM 683 O O . VAL A 1 82 ? -0.565 1.617 16.398 1.00 95.50 82 VAL A O 1
ATOM 686 N N . ILE A 1 83 ? -0.621 -0.581 15.934 1.00 94.94 83 ILE A N 1
ATOM 687 C CA . ILE A 1 83 ? 0.572 -0.961 16.694 1.00 94.94 83 ILE A CA 1
ATOM 688 C C . ILE A 1 83 ? 1.676 -1.321 15.700 1.00 94.94 83 ILE A C 1
ATOM 690 O O . ILE A 1 83 ? 1.569 -2.328 14.991 1.00 94.94 83 ILE A O 1
ATOM 694 N N . ASN A 1 84 ? 2.733 -0.503 15.646 1.00 93.00 84 ASN A N 1
ATOM 695 C CA . ASN A 1 84 ? 3.938 -0.834 14.890 1.00 93.00 84 ASN A CA 1
ATOM 696 C C . ASN A 1 84 ? 4.747 -1.891 15.654 1.00 93.00 84 ASN A C 1
ATOM 698 O O . ASN A 1 84 ? 5.227 -1.643 16.759 1.00 93.00 84 ASN A O 1
ATOM 702 N N . LEU A 1 85 ? 4.901 -3.071 15.062 1.00 92.06 85 LEU A N 1
ATOM 703 C CA . LEU A 1 85 ? 5.576 -4.212 15.672 1.00 92.06 85 LEU A CA 1
ATOM 704 C C . LEU A 1 85 ? 7.076 -3.983 15.889 1.00 92.06 85 LEU A C 1
ATOM 706 O O . LEU A 1 85 ? 7.646 -4.562 16.809 1.00 92.06 85 LEU A O 1
ATOM 710 N N . GLU A 1 86 ? 7.711 -3.150 15.064 1.00 88.69 86 GLU A N 1
ATOM 711 C CA . GLU A 1 86 ? 9.144 -2.844 15.192 1.00 88.69 86 GLU A CA 1
ATOM 712 C C . GLU A 1 86 ? 9.415 -1.970 16.426 1.00 88.69 86 GLU A C 1
ATOM 714 O O . GLU A 1 86 ? 10.401 -2.176 17.122 1.00 88.69 86 GLU A O 1
ATOM 719 N N . GLU A 1 87 ? 8.497 -1.052 16.744 1.00 83.31 87 GLU A N 1
ATOM 720 C CA . GLU A 1 87 ? 8.599 -0.158 17.904 1.00 83.31 87 GLU A CA 1
ATOM 721 C C . GLU A 1 87 ? 8.112 -0.825 19.194 1.00 83.31 87 GLU A C 1
ATOM 723 O O . GLU A 1 87 ? 8.753 -0.716 20.234 1.00 83.31 87 GLU A O 1
ATOM 728 N N . ALA A 1 88 ? 6.965 -1.509 19.143 1.00 83.12 88 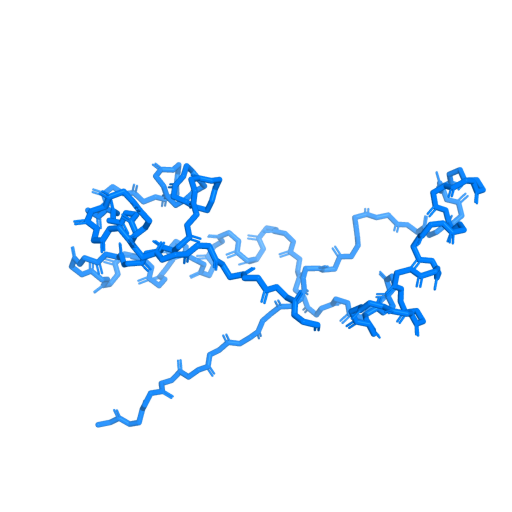ALA A N 1
ATOM 729 C CA . ALA A 1 88 ? 6.314 -2.040 20.339 1.00 83.12 88 ALA A CA 1
ATOM 730 C C . ALA A 1 88 ? 6.946 -3.340 20.858 1.00 83.12 88 ALA A C 1
ATOM 732 O O . ALA A 1 88 ? 6.801 -3.655 22.039 1.00 83.12 88 ALA A O 1
ATOM 733 N N . TYR A 1 89 ? 7.600 -4.110 19.984 1.00 83.19 89 TYR A N 1
ATOM 734 C CA . TYR A 1 89 ? 8.078 -5.458 20.306 1.00 83.19 89 TYR A CA 1
ATOM 735 C C . TYR A 1 89 ? 9.521 -5.723 19.873 1.00 83.19 89 TYR A C 1
ATOM 737 O O . TYR A 1 89 ? 9.923 -6.884 19.851 1.00 83.19 89 TYR A O 1
ATOM 745 N N . GLU A 1 90 ? 10.276 -4.687 19.482 1.00 81.19 90 GLU A N 1
ATOM 746 C CA . GLU A 1 90 ? 11.639 -4.823 18.938 1.00 81.19 90 GLU A CA 1
ATOM 747 C C . GLU A 1 90 ? 11.712 -5.885 17.827 1.00 81.19 90 GLU A C 1
ATOM 749 O O . GLU A 1 90 ? 12.711 -6.588 17.660 1.00 81.19 90 GLU A O 1
ATOM 754 N N . CYS A 1 91 ? 10.614 -6.045 17.074 1.00 76.62 91 CYS A N 1
ATOM 755 C CA . CYS A 1 91 ? 10.558 -7.020 16.001 1.00 76.62 91 CYS A CA 1
ATOM 756 C C . CYS A 1 91 ? 11.630 -6.621 14.982 1.00 76.62 91 CYS A C 1
ATOM 758 O O . CYS A 1 91 ? 11.549 -5.507 14.453 1.00 76.62 91 CYS A O 1
ATOM 760 N N . PRO A 1 92 ? 12.633 -7.481 14.707 1.00 72.19 92 PRO A N 1
ATOM 761 C CA . PRO A 1 92 ? 13.723 -7.108 13.819 1.00 72.19 92 PRO A CA 1
ATOM 762 C C . PRO A 1 92 ? 13.150 -6.710 12.456 1.00 72.19 92 PRO A C 1
ATOM 764 O O . PRO A 1 92 ? 12.085 -7.205 12.091 1.00 72.19 92 PRO A O 1
ATOM 767 N N . PRO A 1 93 ? 13.804 -5.852 11.663 1.00 66.44 93 PRO A N 1
ATOM 768 C CA . PRO A 1 93 ? 13.365 -5.571 10.301 1.00 66.44 93 PRO A CA 1
ATOM 769 C C . PRO A 1 93 ? 13.316 -6.859 9.476 1.00 66.44 93 PRO A C 1
ATOM 771 O O . PRO A 1 93 ? 14.004 -7.839 9.768 1.00 66.44 93 PRO A O 1
ATOM 774 N N . LEU A 1 94 ? 12.467 -6.904 8.453 1.00 65.62 94 LEU A N 1
ATOM 775 C CA . LEU A 1 94 ? 12.459 -8.040 7.533 1.00 65.62 94 LEU A CA 1
ATOM 776 C C . LEU A 1 94 ? 13.670 -7.871 6.607 1.00 65.62 94 LEU A C 1
ATOM 778 O O . LEU A 1 94 ? 13.619 -7.108 5.648 1.00 65.62 94 LEU A O 1
ATOM 782 N N . HIS A 1 95 ? 14.784 -8.523 6.942 1.00 58.69 95 HIS A N 1
ATOM 783 C CA . HIS A 1 95 ? 15.927 -8.616 6.040 1.00 58.69 95 HIS A CA 1
ATOM 784 C C . HIS A 1 95 ? 15.530 -9.573 4.914 1.00 58.69 95 HIS A C 1
ATOM 786 O O . HIS A 1 95 ? 15.422 -10.778 5.135 1.00 58.69 95 HIS A O 1
ATOM 792 N N . PHE A 1 96 ? 15.239 -9.032 3.732 1.00 56.09 96 PHE A N 1
ATOM 793 C CA . PHE A 1 96 ?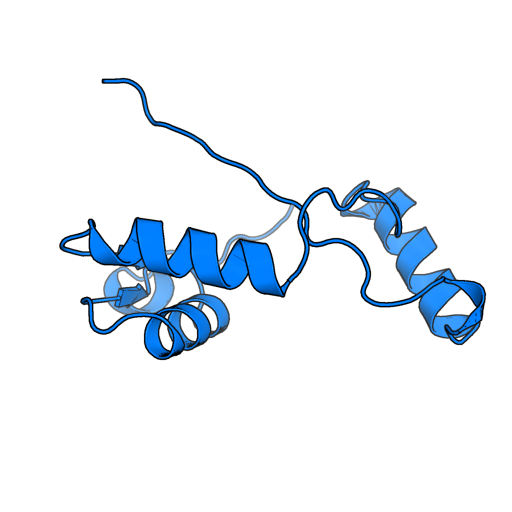 15.118 -9.851 2.530 1.00 56.09 96 PHE A CA 1
ATOM 794 C C . PHE A 1 96 ? 16.495 -10.476 2.256 1.00 56.09 96 PHE A C 1
ATOM 796 O O . PHE A 1 96 ? 17.477 -9.743 2.123 1.00 56.09 96 PHE A O 1
ATOM 803 N N . ILE A 1 97 ? 16.555 -11.812 2.281 1.00 40.25 97 ILE A N 1
ATOM 804 C CA . ILE A 1 97 ? 17.699 -12.623 1.830 1.00 40.25 97 ILE A CA 1
ATOM 805 C C . ILE A 1 97 ? 17.634 -12.716 0.309 1.00 40.25 97 ILE A C 1
ATOM 807 O O . ILE A 1 97 ? 16.506 -12.933 -0.191 1.00 40.25 97 ILE A O 1
#

Secondary structure (DSSP, 8-state):
---------BPPSS-GGGS-HHHHHHHHHHIIIII---TT---B-HHHHHHHHHHHHHH-SEEEESSHHHHHHHHHH--SEEEEHHHHS-PPP----

Organism: NCBI:txid543379